Protein AF-A0A967YXG7-F1 (afdb_monomer_lite)

Structure (mmCIF, N/CA/C/O backbone):
data_AF-A0A967YXG7-F1
#
_entry.id   AF-A0A967YXG7-F1
#
loop_
_atom_site.group_PDB
_atom_site.id
_atom_site.type_symbol
_atom_site.label_atom_id
_atom_site.label_alt_id
_atom_site.label_comp_id
_atom_site.label_asym_id
_atom_site.label_entity_id
_atom_site.label_seq_id
_atom_site.pdbx_PDB_ins_code
_atom_site.Cartn_x
_atom_site.Cartn_y
_atom_site.Cartn_z
_atom_site.occupancy
_atom_site.B_iso_or_equiv
_atom_site.auth_seq_id
_atom_site.auth_comp_id
_atom_site.auth_asym_id
_atom_site.auth_atom_id
_atom_site.pdbx_PDB_model_num
ATOM 1 N N . SER A 1 1 ? -7.232 -8.878 17.267 1.00 80.75 1 SER A N 1
ATOM 2 C CA . SER A 1 1 ? -6.936 -8.684 15.831 1.00 80.75 1 SER A CA 1
ATOM 3 C C . SER A 1 1 ? -6.244 -7.341 15.649 1.00 80.75 1 SER A C 1
ATOM 5 O O . SER A 1 1 ? -6.475 -6.451 16.458 1.00 80.75 1 SER A O 1
ATOM 7 N N . ALA A 1 2 ? -5.375 -7.194 14.644 1.00 92.81 2 ALA A N 1
ATOM 8 C CA . ALA A 1 2 ? -4.760 -5.902 14.326 1.00 92.81 2 ALA A CA 1
ATOM 9 C C . ALA A 1 2 ? -5.746 -5.001 13.562 1.00 92.81 2 ALA A C 1
ATOM 11 O O . ALA A 1 2 ? -6.449 -5.491 12.672 1.00 92.81 2 ALA A O 1
ATOM 12 N N . SER A 1 3 ? -5.785 -3.708 13.900 1.00 95.19 3 SER A N 1
ATOM 13 C CA . SER A 1 3 ? -6.638 -2.714 13.226 1.00 95.19 3 SER A CA 1
ATOM 14 C C . SER A 1 3 ? -6.139 -2.359 11.826 1.00 95.19 3 SER A C 1
ATOM 16 O O . SER A 1 3 ? -6.952 -2.109 10.946 1.00 95.19 3 SER A O 1
ATOM 18 N N . TYR A 1 4 ? -4.818 -2.375 11.624 1.00 96.69 4 TYR A N 1
ATOM 19 C CA . TYR A 1 4 ? -4.148 -2.183 10.339 1.00 96.69 4 TYR A CA 1
ATOM 20 C C . TYR A 1 4 ? -2.949 -3.124 10.243 1.00 96.69 4 TYR A C 1
ATOM 22 O O . TYR A 1 4 ? -2.338 -3.460 11.260 1.00 96.69 4 TYR A O 1
ATOM 30 N N . VAL A 1 5 ? -2.608 -3.535 9.024 1.00 97.75 5 VAL A N 1
ATOM 31 C CA . VAL A 1 5 ? -1.404 -4.309 8.711 1.00 97.75 5 VAL A CA 1
ATOM 32 C C . VAL A 1 5 ? -0.729 -3.647 7.516 1.00 97.75 5 VAL A C 1
ATOM 34 O O . VAL A 1 5 ? -1.321 -3.575 6.441 1.00 97.75 5 VAL A O 1
ATOM 37 N N . ILE A 1 6 ? 0.500 -3.169 7.714 1.00 98.25 6 ILE A N 1
ATOM 38 C CA . ILE A 1 6 ? 1.354 -2.641 6.647 1.00 98.25 6 ILE A CA 1
ATOM 39 C C . ILE A 1 6 ? 2.409 -3.682 6.285 1.00 98.25 6 ILE A C 1
ATOM 41 O O . ILE A 1 6 ? 3.053 -4.244 7.171 1.00 98.25 6 ILE A O 1
ATOM 45 N N . THR A 1 7 ? 2.637 -3.882 4.990 1.00 98.44 7 THR A N 1
ATOM 46 C CA . THR A 1 7 ? 3.807 -4.598 4.478 1.00 98.44 7 THR A CA 1
ATOM 47 C C . THR A 1 7 ? 4.666 -3.692 3.609 1.00 98.44 7 THR A C 1
ATOM 49 O O . THR A 1 7 ? 4.170 -2.834 2.873 1.00 98.44 7 THR A O 1
ATOM 52 N N . VAL A 1 8 ? 5.971 -3.935 3.650 1.00 98.25 8 VAL A N 1
ATOM 53 C CA . VAL A 1 8 ? 6.967 -3.255 2.819 1.00 98.25 8 VAL A CA 1
ATOM 54 C C . VAL A 1 8 ? 7.731 -4.289 2.007 1.00 98.25 8 VAL A C 1
ATOM 56 O O . VAL A 1 8 ? 8.075 -5.344 2.544 1.00 98.25 8 VAL A O 1
ATOM 59 N N . CYS A 1 9 ? 8.013 -3.985 0.737 1.00 97.44 9 CYS A N 1
ATOM 60 C CA . CYS A 1 9 ? 8.790 -4.861 -0.142 1.00 97.44 9 CYS A CA 1
ATOM 61 C C . CYS A 1 9 ? 8.155 -6.272 -0.197 1.00 97.44 9 CYS A C 1
ATOM 63 O O . CYS A 1 9 ? 6.935 -6.408 -0.351 1.00 97.44 9 CYS A O 1
ATOM 65 N N . ASP A 1 10 ? 8.951 -7.318 0.012 1.00 98.25 10 ASP A N 1
ATOM 66 C CA . ASP A 1 10 ? 8.513 -8.718 0.027 1.00 98.25 10 ASP A CA 1
ATOM 67 C C . ASP A 1 10 ? 7.726 -9.128 1.278 1.00 98.25 10 ASP A C 1
ATOM 69 O O . ASP A 1 10 ? 7.270 -10.266 1.382 1.00 98.25 10 ASP A O 1
ATOM 73 N N . GLY A 1 11 ? 7.476 -8.211 2.220 1.00 98.25 11 GLY A N 1
ATOM 74 C CA . GLY A 1 11 ? 6.601 -8.470 3.367 1.00 98.25 11 GLY A CA 1
ATOM 75 C C . GLY A 1 11 ? 5.172 -8.871 2.969 1.00 98.25 11 GLY A C 1
ATOM 76 O O . GLY A 1 11 ? 4.452 -9.460 3.774 1.00 98.25 11 GLY A O 1
ATOM 77 N N . ALA A 1 12 ? 4.764 -8.600 1.725 1.00 98.44 12 ALA A N 1
ATOM 78 C CA . ALA A 1 12 ? 3.489 -9.053 1.177 1.00 98.44 12 ALA A CA 1
ATOM 79 C C . ALA A 1 12 ? 3.423 -10.584 0.994 1.00 98.44 12 ALA A C 1
ATOM 81 O O . ALA A 1 12 ? 2.341 -11.150 1.130 1.00 98.44 12 ALA A O 1
ATOM 82 N N . PHE A 1 13 ? 4.547 -11.272 0.745 1.00 98.81 13 PHE A N 1
ATOM 83 C CA . PHE A 1 13 ? 4.596 -12.734 0.568 1.00 98.81 13 PHE A CA 1
ATOM 84 C C . PHE A 1 13 ? 4.106 -13.511 1.799 1.00 98.81 13 PHE A C 1
ATOM 86 O O . PHE A 1 13 ? 3.174 -14.306 1.655 1.00 98.81 13 PHE A O 1
ATOM 93 N N . PRO A 1 14 ? 4.665 -13.311 3.011 1.00 98.62 14 PRO A N 1
ATOM 94 C CA . PRO A 1 14 ? 4.179 -14.018 4.191 1.00 98.62 14 PRO A CA 1
ATOM 95 C C . PRO A 1 14 ? 2.734 -13.644 4.534 1.00 98.62 14 PRO A C 1
ATOM 97 O O . PRO A 1 14 ? 1.987 -14.507 4.982 1.00 98.62 14 PRO A O 1
ATOM 100 N N . LEU A 1 15 ? 2.300 -12.404 4.275 1.00 98.44 15 LEU A N 1
ATOM 101 C CA . LEU A 1 15 ? 0.904 -12.014 4.478 1.00 98.44 15 LEU A CA 1
ATOM 102 C C . LEU A 1 15 ? -0.033 -12.737 3.496 1.00 98.44 15 LEU A C 1
ATOM 104 O O . LEU A 1 15 ? -1.047 -13.289 3.917 1.00 98.44 15 LEU A O 1
ATOM 108 N N . ALA A 1 16 ? 0.311 -12.804 2.210 1.00 98.62 16 ALA A N 1
ATOM 109 C CA . ALA A 1 16 ? -0.464 -13.536 1.209 1.00 98.62 16 ALA A CA 1
ATOM 110 C C . ALA A 1 16 ? -0.544 -15.037 1.519 1.00 98.62 16 ALA A C 1
ATOM 112 O O . ALA A 1 16 ? -1.604 -15.640 1.356 1.00 98.62 16 ALA A O 1
ATOM 113 N N . ALA A 1 17 ? 0.536 -15.626 2.042 1.00 98.62 17 ALA A N 1
ATOM 114 C CA . ALA A 1 17 ? 0.582 -17.034 2.436 1.00 98.62 17 ALA A CA 1
ATOM 115 C C . ALA A 1 17 ? -0.419 -17.399 3.548 1.00 98.62 17 ALA A C 1
ATOM 117 O O . ALA A 1 17 ? -0.821 -18.556 3.644 1.00 98.62 17 ALA A O 1
ATOM 118 N N . THR A 1 18 ? -0.875 -16.430 4.350 1.00 98.12 18 THR A N 1
ATOM 119 C CA . THR A 1 18 ? -1.957 -16.653 5.331 1.00 98.12 18 THR A CA 1
ATOM 120 C C . THR A 1 18 ? -3.348 -16.751 4.694 1.00 98.12 18 THR A C 1
ATOM 122 O O . THR A 1 18 ? -4.297 -17.179 5.344 1.00 98.12 18 THR A O 1
ATOM 125 N N . GLY A 1 19 ? -3.492 -16.346 3.428 1.00 98.06 19 GLY A N 1
ATOM 126 C CA . GLY A 1 19 ? -4.770 -16.250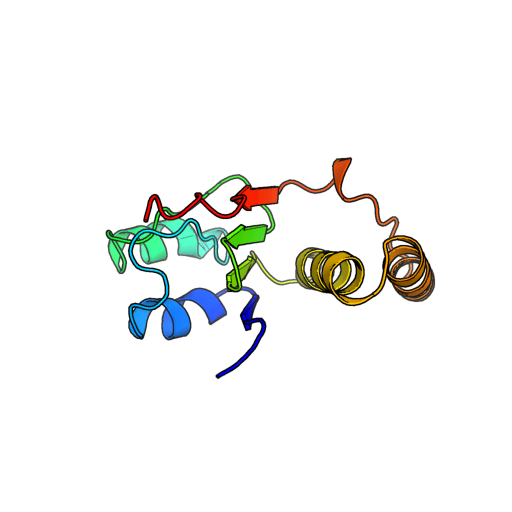 2.723 1.00 98.06 19 GLY A CA 1
ATOM 127 C C . GLY A 1 19 ? -5.541 -14.948 2.966 1.00 98.06 19 GLY A C 1
ATOM 128 O O . GLY A 1 19 ? -6.570 -14.733 2.330 1.00 98.06 19 GLY A O 1
ATOM 129 N N . GLU A 1 20 ? -5.044 -14.052 3.821 1.00 97.25 20 GLU A N 1
ATOM 130 C CA . GLU A 1 20 ? -5.704 -12.785 4.180 1.00 97.25 20 GLU A CA 1
ATOM 131 C C . GLU A 1 20 ? -5.833 -11.787 3.010 1.00 97.25 20 GLU A C 1
ATOM 133 O O . GLU A 1 20 ? -6.715 -10.924 3.024 1.00 97.25 20 GLU A O 1
ATOM 138 N N . LEU A 1 21 ? -4.988 -11.921 1.978 1.00 98.38 21 LEU A N 1
ATOM 139 C CA . LEU A 1 21 ? -5.033 -11.108 0.752 1.00 98.38 21 LEU A CA 1
ATOM 140 C C . LEU A 1 21 ? -5.867 -11.735 -0.380 1.00 98.38 21 LEU A C 1
ATOM 142 O O . LEU A 1 21 ? -5.967 -11.153 -1.458 1.00 98.38 21 LEU A O 1
ATOM 146 N N . ASN A 1 22 ? -6.480 -12.904 -0.171 1.00 98.44 22 ASN A N 1
ATOM 147 C CA . ASN A 1 22 ? -7.312 -13.531 -1.200 1.00 98.44 22 ASN A CA 1
ATOM 148 C C . ASN A 1 22 ? -8.500 -12.626 -1.568 1.00 98.44 22 ASN A C 1
ATOM 150 O O . ASN A 1 22 ? -9.287 -12.238 -0.706 1.00 98.44 22 ASN A O 1
ATOM 154 N N . GLY A 1 23 ? -8.647 -12.324 -2.859 1.00 97.69 23 GLY A N 1
ATOM 155 C CA . GLY A 1 23 ? -9.685 -11.446 -3.399 1.00 97.69 23 GLY A CA 1
ATOM 156 C C . GLY A 1 23 ? -9.448 -9.953 -3.157 1.00 97.69 23 GLY A C 1
ATOM 157 O O . GLY A 1 23 ? -10.354 -9.165 -3.422 1.00 97.69 23 GLY A O 1
ATOM 158 N N . ARG A 1 24 ? -8.271 -9.564 -2.648 1.00 97.81 24 ARG A N 1
ATOM 159 C CA . ARG A 1 24 ? -7.905 -8.172 -2.357 1.00 97.81 24 ARG A CA 1
ATOM 160 C C . ARG A 1 24 ? -6.876 -7.641 -3.334 1.00 97.81 24 ARG A C 1
ATOM 162 O O . ARG A 1 24 ? -6.043 -8.403 -3.831 1.00 97.81 24 ARG A O 1
ATOM 169 N N . ALA A 1 25 ? -6.899 -6.330 -3.538 1.00 98.44 25 ALA A N 1
ATOM 170 C CA . ALA A 1 25 ? -5.837 -5.649 -4.254 1.00 98.44 25 ALA A CA 1
ATOM 171 C C . ALA A 1 25 ? -4.574 -5.562 -3.382 1.00 98.44 25 ALA A C 1
ATOM 173 O O . ALA A 1 25 ? -4.645 -5.247 -2.192 1.00 98.44 25 ALA A O 1
ATOM 174 N N . ALA A 1 26 ? -3.408 -5.818 -3.972 1.00 98.69 26 ALA A N 1
ATOM 175 C CA . ALA A 1 26 ? -2.125 -5.698 -3.281 1.00 98.69 26 ALA A CA 1
ATOM 176 C C . ALA A 1 26 ? -0.979 -5.354 -4.241 1.00 98.69 26 ALA A C 1
ATOM 178 O O . ALA A 1 26 ? -1.083 -5.519 -5.454 1.00 98.69 26 ALA A O 1
ATOM 179 N N . THR A 1 27 ? 0.151 -4.910 -3.699 1.00 98.75 27 THR A N 1
ATOM 180 C CA . THR A 1 27 ? 1.420 -4.790 -4.425 1.00 98.75 27 THR A CA 1
ATOM 181 C C . THR A 1 27 ? 2.586 -5.285 -3.561 1.00 98.75 27 THR A C 1
ATOM 183 O O . THR A 1 27 ? 2.423 -5.593 -2.383 1.00 98.75 27 THR A O 1
ATOM 186 N N . THR A 1 28 ? 3.770 -5.407 -4.152 1.00 98.69 28 THR A N 1
ATOM 187 C CA . THR A 1 28 ? 5.010 -5.825 -3.479 1.00 98.69 28 THR A CA 1
ATOM 188 C C . THR A 1 28 ? 6.210 -5.196 -4.192 1.00 98.6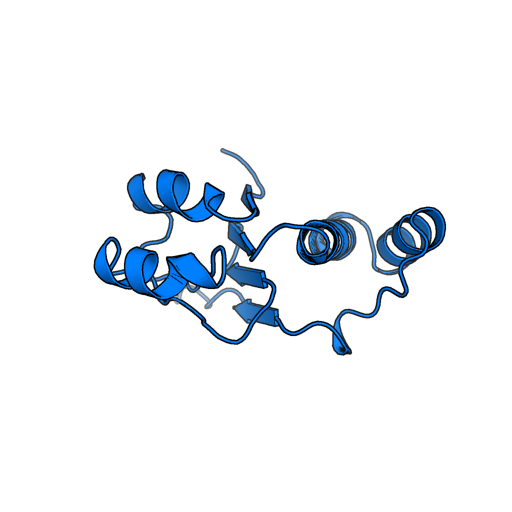9 28 THR A C 1
ATOM 190 O O . THR A 1 28 ? 6.023 -4.294 -5.016 1.00 98.69 28 THR A O 1
ATOM 193 N N . PHE A 1 29 ? 7.433 -5.634 -3.890 1.00 97.88 29 PHE A N 1
ATOM 194 C CA . PHE A 1 29 ? 8.641 -5.132 -4.533 1.00 97.88 29 PHE A CA 1
ATOM 195 C C . PHE A 1 29 ? 8.559 -5.264 -6.067 1.00 97.88 29 PHE A C 1
ATOM 197 O O . PHE A 1 29 ? 8.146 -6.320 -6.554 1.00 97.88 29 PHE A O 1
ATOM 204 N N . PRO A 1 30 ? 8.941 -4.238 -6.859 1.00 96.88 30 PRO A N 1
ATOM 205 C CA . PRO A 1 30 ? 8.673 -4.214 -8.298 1.00 96.88 30 PRO A CA 1
ATOM 206 C C . PRO A 1 30 ? 9.209 -5.424 -9.067 1.00 96.88 30 PRO A C 1
ATOM 208 O O . PRO A 1 30 ? 8.502 -5.952 -9.925 1.00 96.88 30 PRO A O 1
ATOM 211 N N . ALA A 1 31 ? 10.419 -5.887 -8.735 1.00 97.31 31 ALA A N 1
ATOM 212 C CA . ALA A 1 31 ? 11.046 -7.031 -9.399 1.00 97.31 31 ALA A CA 1
ATOM 213 C C . ALA A 1 31 ? 10.327 -8.362 -9.108 1.00 97.31 31 ALA A C 1
ATOM 215 O O . ALA A 1 31 ? 10.353 -9.271 -9.937 1.00 97.31 31 ALA A O 1
ATOM 216 N N . ASP A 1 32 ? 9.634 -8.456 -7.973 1.00 98.06 32 ASP A N 1
ATOM 217 C CA . ASP A 1 32 ? 9.002 -9.684 -7.495 1.00 98.06 32 ASP A CA 1
ATOM 218 C C . ASP A 1 32 ? 7.491 -9.730 -7.745 1.00 98.06 32 ASP A C 1
ATOM 220 O O . ASP A 1 32 ? 6.872 -10.773 -7.544 1.00 98.06 32 ASP A O 1
ATOM 224 N N . ARG A 1 33 ? 6.868 -8.661 -8.261 1.00 97.69 33 ARG A N 1
ATOM 225 C CA . ARG A 1 33 ? 5.408 -8.618 -8.483 1.00 97.69 33 ARG A CA 1
ATOM 226 C C . ARG A 1 33 ? 4.892 -9.725 -9.395 1.00 97.69 33 ARG A C 1
ATOM 228 O O . ARG A 1 33 ? 3.839 -10.295 -9.120 1.00 97.69 33 ARG A O 1
ATOM 235 N N . LYS A 1 34 ? 5.627 -10.060 -10.462 1.00 98.38 34 LYS A N 1
ATOM 236 C CA . LYS A 1 34 ? 5.238 -11.167 -11.351 1.00 98.38 34 LYS A CA 1
ATOM 237 C C . LYS A 1 34 ? 5.250 -12.491 -10.590 1.00 98.38 34 LYS A C 1
ATOM 239 O O . LYS A 1 34 ? 4.272 -13.227 -10.621 1.00 98.38 34 LYS A O 1
ATOM 244 N N . ARG A 1 35 ? 6.335 -12.759 -9.862 1.00 98.69 35 ARG A N 1
ATOM 245 C CA . ARG A 1 35 ? 6.466 -13.956 -9.026 1.00 98.69 35 ARG A CA 1
ATOM 246 C C . ARG A 1 35 ? 5.376 -14.012 -7.955 1.00 98.69 35 ARG A C 1
ATOM 248 O O . ARG A 1 35 ? 4.820 -15.075 -7.708 1.00 98.69 35 ARG A O 1
ATOM 255 N N . PHE A 1 36 ? 5.061 -12.881 -7.336 1.00 98.69 36 PHE A N 1
ATOM 256 C CA . PHE A 1 36 ? 4.003 -12.760 -6.343 1.00 98.69 36 PHE A CA 1
ATOM 257 C C . PHE A 1 36 ? 2.630 -13.102 -6.936 1.00 98.69 36 PHE A C 1
ATOM 259 O O . PHE A 1 36 ? 1.907 -13.906 -6.354 1.00 98.69 36 PHE A O 1
ATOM 266 N N . ALA A 1 37 ? 2.304 -12.582 -8.123 1.00 98.62 37 ALA A N 1
ATOM 267 C CA . ALA A 1 37 ? 1.072 -12.921 -8.838 1.00 98.62 37 ALA A CA 1
ATOM 268 C C . ALA A 1 37 ? 1.005 -14.410 -9.220 1.00 98.62 37 ALA A C 1
ATOM 270 O O . ALA A 1 37 ? -0.032 -15.043 -9.031 1.00 98.62 37 ALA A O 1
ATOM 271 N N . ASP A 1 38 ? 2.120 -14.981 -9.689 1.00 98.62 38 ASP A N 1
ATOM 272 C CA . ASP A 1 38 ? 2.213 -16.402 -10.044 1.00 98.62 38 ASP A CA 1
ATOM 273 C C . ASP A 1 38 ? 2.005 -17.308 -8.808 1.00 98.62 38 ASP A C 1
ATOM 275 O O . ASP A 1 38 ? 1.337 -18.339 -8.889 1.00 98.62 38 ASP A O 1
ATOM 279 N N . MET A 1 39 ? 2.550 -16.925 -7.646 1.00 98.69 39 MET A N 1
ATOM 280 C CA . MET A 1 39 ? 2.433 -17.684 -6.392 1.00 98.69 39 MET A CA 1
ATOM 281 C C . MET A 1 39 ? 1.073 -17.522 -5.702 1.00 98.69 39 MET A C 1
ATOM 283 O O . MET A 1 39 ? 0.606 -18.452 -5.042 1.00 98.69 39 MET A O 1
ATOM 287 N N . PHE A 1 40 ? 0.436 -16.358 -5.837 1.00 98.69 40 PHE A N 1
ATOM 288 C CA . PHE A 1 40 ? -0.814 -16.021 -5.156 1.00 98.69 40 PHE A CA 1
ATOM 289 C C . PHE A 1 40 ? -1.884 -15.555 -6.157 1.00 98.69 40 PHE A C 1
ATOM 291 O O . PHE A 1 40 ? -2.315 -14.404 -6.109 1.00 98.69 40 PHE A O 1
ATOM 298 N N . PRO A 1 41 ? -2.397 -16.449 -7.025 1.00 98.56 41 PRO A N 1
ATOM 299 C CA . PRO A 1 41 ? -3.291 -16.086 -8.135 1.00 98.56 41 PRO A CA 1
ATOM 300 C C . PRO A 1 41 ? -4.670 -15.560 -7.703 1.00 98.56 41 PRO A C 1
ATOM 302 O O . PRO A 1 41 ? -5.454 -15.109 -8.532 1.00 98.56 41 PRO A O 1
ATOM 305 N N . LYS A 1 42 ? -5.001 -15.647 -6.408 1.00 98.56 42 LYS A N 1
ATOM 306 C CA . LYS A 1 42 ? -6.224 -15.069 -5.829 1.00 98.56 42 LYS A CA 1
ATOM 307 C C . LYS A 1 42 ? -6.046 -13.613 -5.394 1.00 98.56 42 LYS A C 1
ATOM 309 O O . LYS A 1 42 ? -7.036 -12.994 -5.018 1.00 98.56 42 LYS A O 1
ATOM 314 N N . VAL A 1 43 ? -4.822 -13.092 -5.378 1.00 98.69 43 VAL A N 1
ATOM 315 C CA . VAL A 1 43 ? -4.525 -11.697 -5.044 1.00 98.69 43 VAL A CA 1
ATOM 316 C C . VAL A 1 43 ? -4.594 -10.870 -6.325 1.00 98.69 43 VAL A C 1
ATOM 318 O O . VAL A 1 43 ? -4.021 -11.245 -7.345 1.00 98.69 43 VAL A O 1
ATOM 321 N N . ASP A 1 44 ? -5.279 -9.733 -6.278 1.00 98.44 44 ASP A N 1
ATOM 322 C CA . ASP A 1 44 ? -5.335 -8.775 -7.383 1.00 98.44 44 ASP A CA 1
ATOM 323 C C . ASP A 1 44 ? -4.075 -7.889 -7.353 1.00 98.44 44 ASP A C 1
ATOM 325 O O . ASP A 1 44 ? -4.025 -6.833 -6.716 1.00 98.44 44 ASP A O 1
ATOM 329 N N . VAL A 1 45 ? -2.996 -8.382 -7.969 1.00 98.69 45 VAL A N 1
ATOM 330 C CA . VAL A 1 45 ? -1.673 -7.742 -7.914 1.00 98.69 45 VAL A CA 1
ATOM 331 C C . VAL A 1 45 ? -1.604 -6.516 -8.831 1.00 98.69 45 VAL A C 1
ATOM 333 O O . VAL A 1 45 ? -1.818 -6.608 -10.038 1.00 98.69 45 VAL A O 1
ATOM 336 N N . ARG A 1 46 ? -1.228 -5.361 -8.271 1.00 98.44 46 ARG A N 1
ATOM 337 C CA . ARG A 1 46 ? -1.109 -4.070 -8.971 1.00 98.44 46 ARG A CA 1
ATOM 338 C C . ARG A 1 46 ? 0.351 -3.710 -9.262 1.00 98.44 46 ARG A C 1
ATOM 340 O O . ARG A 1 46 ? 1.190 -3.737 -8.358 1.00 98.44 46 ARG A O 1
ATOM 347 N N . PHE A 1 47 ? 0.647 -3.353 -10.517 1.00 95.56 47 PHE A N 1
ATOM 348 C CA . PHE A 1 47 ? 2.017 -3.186 -11.030 1.00 95.56 47 PHE A CA 1
ATOM 349 C C . PHE A 1 47 ? 2.494 -1.728 -11.174 1.00 95.56 47 PHE A C 1
ATOM 351 O O . PHE A 1 47 ? 3.700 -1.505 -11.205 1.00 95.56 47 PHE A O 1
ATOM 358 N N . ASP A 1 48 ? 1.608 -0.735 -11.118 1.00 94.12 48 ASP A N 1
ATOM 359 C CA . ASP A 1 48 ? 1.959 0.676 -11.383 1.00 94.12 48 ASP A CA 1
ATOM 360 C C . ASP A 1 48 ? 1.637 1.604 -10.202 1.00 94.12 48 ASP A C 1
ATOM 362 O O . ASP A 1 48 ? 1.278 2.767 -10.360 1.00 94.12 48 ASP A O 1
ATOM 366 N N . VAL A 1 49 ? 1.734 1.059 -8.990 1.00 98.06 49 VAL A N 1
ATOM 367 C CA . VAL A 1 49 ? 1.463 1.770 -7.737 1.00 98.06 49 VAL A CA 1
ATOM 368 C C . VAL A 1 49 ? 2.593 1.539 -6.743 1.00 98.06 49 VAL A C 1
ATOM 370 O O . VAL A 1 49 ? 3.153 0.441 -6.664 1.00 98.06 49 VAL A O 1
ATOM 373 N N . ASN A 1 50 ? 2.908 2.557 -5.953 1.00 98.31 50 ASN A N 1
ATOM 374 C CA . ASN A 1 50 ? 3.875 2.463 -4.867 1.00 98.31 50 ASN A CA 1
ATOM 375 C C . ASN A 1 50 ? 3.272 1.747 -3.656 1.00 98.31 50 ASN A C 1
ATOM 377 O O . ASN A 1 50 ? 3.957 0.972 -2.982 1.00 98.31 50 ASN A O 1
ATOM 381 N N . PHE A 1 51 ? 1.976 1.950 -3.405 1.00 98.75 51 PHE A N 1
ATOM 382 C CA . PHE A 1 51 ? 1.236 1.193 -2.404 1.00 98.75 51 PHE A CA 1
ATOM 383 C C . PHE A 1 51 ? -0.230 0.962 -2.789 1.00 98.75 51 PHE A C 1
ATOM 385 O O . PHE A 1 51 ? -0.819 1.688 -3.591 1.00 98.75 51 PHE A O 1
ATOM 392 N N . VAL A 1 52 ? -0.821 -0.068 -2.189 1.00 98.69 52 VAL A N 1
ATOM 393 C CA . VAL A 1 52 ? -2.253 -0.371 -2.239 1.00 98.69 52 VAL A CA 1
ATOM 394 C C . VAL A 1 52 ? -2.794 -0.388 -0.818 1.00 98.69 52 VAL A C 1
ATOM 396 O O . VAL A 1 52 ? -2.203 -1.038 0.043 1.00 98.69 52 VAL A O 1
ATOM 399 N N . ALA A 1 53 ? -3.922 0.273 -0.584 1.00 98.19 53 ALA A N 1
ATOM 400 C CA . ALA A 1 53 ? -4.711 0.166 0.634 1.00 98.19 53 ALA A CA 1
ATOM 401 C C . ALA A 1 53 ? -6.065 -0.489 0.317 1.00 98.19 53 ALA A C 1
ATOM 403 O O . ALA A 1 53 ? -6.917 0.123 -0.322 1.00 98.19 53 ALA A O 1
ATOM 404 N N . ASP A 1 54 ? -6.269 -1.724 0.776 1.00 97.81 54 ASP A N 1
ATOM 405 C CA . ASP A 1 54 ? -7.523 -2.479 0.647 1.00 97.81 54 ASP A CA 1
ATOM 406 C C . ASP A 1 54 ? -8.043 -2.832 2.049 1.00 97.81 54 ASP A C 1
ATOM 408 O O . ASP A 1 54 ? -7.572 -3.754 2.731 1.00 97.81 54 ASP A O 1
ATOM 412 N N . GLY A 1 55 ? -8.992 -2.023 2.529 1.00 94.62 55 GLY A N 1
ATOM 413 C CA . GLY A 1 55 ? -9.486 -2.096 3.901 1.00 94.62 55 GLY A CA 1
ATOM 414 C C . GLY A 1 55 ? -8.371 -1.860 4.927 1.00 94.62 55 GLY A C 1
ATOM 415 O O . GLY A 1 55 ? -7.774 -0.788 4.980 1.00 94.62 55 GLY A O 1
ATOM 416 N N . LYS A 1 56 ? -8.103 -2.864 5.773 1.00 95.12 56 LYS A N 1
ATOM 417 C CA . LYS A 1 56 ? -7.061 -2.795 6.817 1.00 95.12 56 LYS A CA 1
ATOM 418 C C . LYS A 1 56 ? -5.660 -3.183 6.330 1.00 95.12 56 LYS A C 1
ATOM 420 O O . LYS A 1 56 ? -4.707 -3.060 7.101 1.00 95.12 56 LYS A O 1
ATOM 425 N N . TYR A 1 57 ? -5.540 -3.708 5.110 1.00 97.94 57 TYR A N 1
ATOM 426 C CA . TYR A 1 57 ? -4.276 -4.173 4.547 1.00 97.94 57 TYR A CA 1
ATOM 427 C C . TYR A 1 57 ? -3.679 -3.097 3.651 1.00 97.94 57 TYR A C 1
ATOM 429 O O . TYR A 1 57 ? -4.314 -2.644 2.703 1.00 97.94 57 TYR A O 1
ATOM 437 N N . ILE A 1 58 ? -2.448 -2.698 3.956 1.00 98.56 58 ILE A N 1
ATOM 438 C CA . ILE A 1 58 ? -1.690 -1.723 3.180 1.00 98.56 58 ILE A CA 1
ATOM 439 C C . ILE A 1 58 ? -0.399 -2.406 2.734 1.00 98.56 58 ILE A C 1
ATOM 441 O O . ILE A 1 58 ? 0.436 -2.781 3.552 1.00 98.56 58 ILE A O 1
ATOM 445 N N . THR A 1 59 ? -0.233 -2.603 1.435 1.00 98.75 59 THR A N 1
ATOM 446 C CA . THR A 1 59 ? 0.927 -3.299 0.858 1.00 98.75 59 THR A CA 1
ATOM 447 C C . THR A 1 59 ? 1.711 -2.329 -0.015 1.00 98.75 59 THR A C 1
ATOM 449 O O . THR A 1 59 ? 1.109 -1.468 -0.653 1.00 98.75 59 THR A O 1
ATOM 452 N N . SER A 1 60 ? 3.044 -2.402 -0.022 1.00 98.62 60 SER A N 1
ATOM 453 C CA . SER A 1 60 ? 3.876 -1.408 -0.711 1.00 98.62 60 SER A CA 1
ATOM 454 C C . SER A 1 60 ? 5.171 -1.967 -1.286 1.00 98.62 60 SER A C 1
ATOM 456 O O . SER A 1 60 ? 5.671 -3.008 -0.855 1.00 98.62 60 SER A O 1
ATOM 458 N N . VAL A 1 61 ? 5.749 -1.221 -2.228 1.00 97.44 61 VAL A N 1
ATOM 459 C CA . VAL A 1 61 ? 7.022 -1.540 -2.891 1.00 97.44 61 VAL A CA 1
ATOM 460 C C . VAL A 1 61 ? 8.234 -1.494 -1.954 1.00 97.44 61 VAL A C 1
ATOM 462 O O . VAL A 1 61 ? 9.224 -2.159 -2.225 1.00 97.44 61 VAL A O 1
ATOM 465 N N . GLY A 1 62 ? 8.172 -0.768 -0.832 1.00 95.06 62 GLY A N 1
ATOM 466 C CA . GLY A 1 62 ? 9.281 -0.644 0.124 1.00 95.06 62 GLY A CA 1
ATOM 467 C C . GLY A 1 62 ? 10.366 0.368 -0.282 1.00 95.06 62 GLY A C 1
ATOM 468 O O . GLY A 1 62 ? 10.097 1.343 -0.979 1.00 95.06 62 GLY A O 1
ATOM 469 N N . GLY A 1 63 ? 11.600 0.176 0.204 1.00 94.94 63 GLY A N 1
ATOM 470 C CA . GLY A 1 63 ? 12.702 1.128 -0.004 1.00 94.94 63 GLY A CA 1
ATOM 471 C C . GLY A 1 63 ? 12.393 2.517 0.568 1.00 94.94 63 GLY A C 1
ATOM 472 O O . GLY A 1 63 ? 11.715 2.633 1.590 1.00 94.94 63 GLY A O 1
ATOM 473 N N . ALA A 1 64 ? 12.846 3.579 -0.103 1.00 94.62 64 ALA A N 1
ATOM 474 C CA . ALA A 1 64 ? 12.500 4.953 0.278 1.00 94.62 64 ALA A CA 1
ATOM 475 C C . ALA A 1 64 ? 10.988 5.233 0.170 1.00 94.62 64 ALA A C 1
ATOM 477 O O . ALA A 1 64 ? 10.451 6.025 0.936 1.00 94.62 64 ALA A O 1
ATOM 478 N N . LEU A 1 65 ? 10.276 4.523 -0.708 1.00 96.50 65 LEU A N 1
ATOM 479 C CA . LEU A 1 65 ? 8.828 4.668 -0.882 1.00 96.50 65 LEU A CA 1
ATOM 480 C C . LEU A 1 65 ? 8.027 4.033 0.269 1.00 96.50 65 LEU A C 1
ATOM 482 O O . LEU A 1 65 ? 6.816 4.196 0.335 1.00 96.50 65 LEU A O 1
ATOM 486 N N . SER A 1 66 ? 8.680 3.354 1.223 1.00 96.94 66 SER A N 1
ATOM 487 C CA . SER A 1 66 ? 8.023 2.843 2.438 1.00 96.94 66 SER A CA 1
ATOM 488 C C . SER A 1 66 ? 7.451 3.941 3.343 1.00 96.94 66 SER A C 1
ATOM 490 O O . SER A 1 66 ? 6.546 3.665 4.132 1.00 96.94 66 SER A O 1
ATOM 492 N N . TYR A 1 67 ? 7.920 5.186 3.213 1.00 98.00 67 TYR A N 1
ATOM 493 C CA . TYR A 1 67 ? 7.344 6.315 3.942 1.00 98.00 67 TYR A CA 1
ATOM 494 C C . TYR A 1 67 ? 5.949 6.686 3.439 1.00 98.00 67 TYR A C 1
ATOM 496 O O . TYR A 1 67 ? 5.136 7.150 4.229 1.00 98.00 67 TYR A O 1
ATOM 504 N N . GLU A 1 68 ? 5.626 6.437 2.171 1.00 98.00 68 GLU A N 1
ATOM 505 C CA . GLU A 1 68 ? 4.323 6.780 1.598 1.00 98.00 68 GLU A CA 1
ATOM 506 C C . GLU A 1 68 ? 3.145 6.034 2.257 1.00 98.00 68 GLU A C 1
ATOM 508 O O . GLU A 1 68 ? 2.245 6.701 2.772 1.00 98.00 68 GLU A O 1
ATOM 513 N N . PRO A 1 69 ? 3.126 4.686 2.360 1.00 98.06 69 PRO A N 1
ATOM 514 C CA . PRO A 1 69 ? 2.061 3.979 3.075 1.00 98.06 69 PRO A CA 1
ATOM 515 C C . PRO A 1 69 ? 2.051 4.292 4.580 1.00 98.06 69 PRO A C 1
ATOM 517 O O . PRO A 1 69 ? 0.996 4.220 5.212 1.00 98.06 69 PRO A O 1
ATOM 520 N N . ALA A 1 70 ? 3.201 4.645 5.169 1.00 98.12 70 ALA A N 1
ATOM 521 C CA . ALA A 1 70 ? 3.286 5.037 6.573 1.00 98.12 70 ALA A CA 1
ATOM 522 C C . ALA A 1 70 ? 2.630 6.406 6.815 1.00 98.12 70 ALA A C 1
ATOM 524 O O . ALA A 1 70 ? 1.819 6.544 7.730 1.00 98.12 70 ALA A O 1
ATOM 525 N N . LEU A 1 71 ? 2.929 7.399 5.974 1.00 98.56 71 LEU A N 1
ATOM 526 C CA . LEU A 1 71 ? 2.324 8.731 6.020 1.00 98.56 71 LEU A CA 1
ATOM 527 C C . LEU A 1 71 ? 0.832 8.675 5.684 1.00 98.56 71 LEU A C 1
ATOM 529 O O . LEU A 1 71 ? 0.033 9.291 6.389 1.00 98.56 71 LEU A O 1
ATOM 533 N N . TYR A 1 72 ? 0.436 7.855 4.707 1.00 98.31 72 TYR A N 1
ATOM 534 C CA . TYR A 1 72 ? -0.971 7.555 4.437 1.00 98.31 72 TYR A CA 1
ATOM 535 C C . TYR A 1 72 ? -1.687 6.990 5.674 1.00 98.31 72 TYR A C 1
ATOM 537 O O . TYR A 1 72 ? -2.780 7.439 6.024 1.00 98.31 72 TYR A O 1
ATOM 545 N N . LEU A 1 73 ? -1.073 6.045 6.398 1.00 97.88 73 LEU A N 1
ATOM 546 C CA . LEU A 1 73 ? -1.673 5.525 7.627 1.00 97.88 73 LEU A CA 1
ATOM 547 C C . LEU A 1 73 ? -1.798 6.612 8.705 1.00 97.88 73 LEU A C 1
ATOM 549 O O . LEU A 1 73 ? -2.825 6.665 9.380 1.00 97.88 73 LEU A O 1
ATOM 553 N N . VAL A 1 74 ? -0.806 7.498 8.846 1.00 98.31 74 VAL A N 1
ATOM 554 C CA . VAL A 1 74 ? -0.891 8.655 9.757 1.00 98.31 74 VAL A CA 1
ATOM 555 C C . VAL A 1 74 ? -2.077 9.550 9.397 1.00 98.31 74 VAL A C 1
ATOM 557 O O . VAL A 1 74 ? -2.805 9.961 10.303 1.00 98.31 74 VAL A O 1
ATOM 560 N N . GLU A 1 75 ? -2.319 9.822 8.110 1.00 97.12 75 GLU A N 1
ATOM 561 C CA . GLU A 1 75 ? -3.518 10.562 7.689 1.00 97.12 75 GLU A CA 1
ATOM 562 C C . GLU A 1 75 ? -4.794 9.867 8.149 1.00 97.12 75 GLU A C 1
ATOM 564 O O . GLU A 1 75 ? -5.706 10.511 8.670 1.00 97.12 75 GLU A O 1
ATOM 569 N N . ARG A 1 76 ? -4.836 8.540 7.997 1.00 95.25 76 ARG A N 1
ATOM 570 C CA . ARG A 1 76 ? -6.027 7.739 8.269 1.00 95.25 76 ARG A CA 1
ATOM 571 C C . ARG A 1 76 ? -6.377 7.646 9.751 1.00 95.25 76 ARG A C 1
ATOM 573 O O . ARG A 1 76 ? -7.565 7.556 10.068 1.00 95.25 76 ARG A O 1
ATOM 580 N N . ILE A 1 77 ? -5.372 7.615 10.629 1.00 97.06 77 ILE A N 1
ATOM 581 C CA . ILE A 1 77 ? -5.562 7.395 12.075 1.00 97.06 77 ILE A CA 1
ATOM 582 C C . ILE A 1 77 ? -5.401 8.663 12.920 1.00 97.06 77 ILE A C 1
ATOM 584 O O . ILE A 1 77 ? -5.829 8.667 14.071 1.00 97.06 77 ILE A O 1
ATOM 588 N N . TYR A 1 78 ? -4.811 9.728 12.369 1.00 97.31 78 TYR A N 1
ATOM 589 C CA . TYR A 1 78 ? -4.654 11.010 13.053 1.00 97.31 78 TYR A CA 1
ATOM 590 C C . TYR A 1 78 ? -5.226 12.171 12.235 1.00 97.31 78 TYR A C 1
ATOM 592 O O . TYR A 1 78 ? -6.290 12.683 12.570 1.00 97.31 78 TYR A O 1
ATOM 600 N N . SER A 1 79 ? -4.492 12.641 11.222 1.00 97.88 79 SER A N 1
ATOM 601 C CA . SER A 1 79 ? -4.909 13.714 10.309 1.00 97.88 79 SER A CA 1
ATOM 602 C C . SER A 1 79 ? -3.864 13.950 9.216 1.00 97.88 79 SER A C 1
ATOM 604 O O . SER A 1 79 ? -2.669 13.710 9.418 1.00 97.88 79 SER A O 1
ATOM 606 N N . THR A 1 80 ? -4.291 14.534 8.096 1.00 97.75 80 THR A N 1
ATOM 607 C CA . THR A 1 80 ? -3.402 15.035 7.032 1.00 97.75 80 THR A CA 1
ATOM 608 C C . THR A 1 80 ? -2.362 16.032 7.556 1.00 97.75 80 THR A C 1
ATOM 610 O O . THR A 1 80 ? -1.198 15.987 7.165 1.00 97.75 80 THR A O 1
ATOM 613 N N . GLN A 1 81 ? -2.732 16.907 8.500 1.00 98.06 81 GLN A N 1
ATOM 614 C CA . GLN A 1 81 ? -1.803 17.887 9.078 1.00 98.06 81 GLN A CA 1
ATOM 615 C C . GLN A 1 81 ? -0.661 17.220 9.860 1.00 98.06 81 GLN A C 1
ATOM 617 O O . GLN A 1 81 ? 0.484 17.677 9.796 1.00 98.06 81 GLN A O 1
ATOM 622 N N . ASN A 1 82 ? -0.956 16.133 10.578 1.00 98.50 82 ASN A N 1
ATOM 623 C CA . ASN A 1 82 ? 0.057 15.371 11.303 1.00 98.50 82 ASN A CA 1
ATOM 624 C C . ASN A 1 82 ? 0.996 14.631 10.347 1.00 98.50 82 ASN A C 1
ATOM 626 O O . ASN A 1 82 ? 2.208 14.684 10.549 1.00 98.50 82 ASN A O 1
ATOM 630 N N . ALA A 1 83 ? 0.471 14.018 9.281 1.00 98.50 83 ALA A N 1
ATOM 631 C CA . ALA A 1 83 ? 1.304 13.386 8.256 1.00 98.50 83 ALA A CA 1
ATOM 632 C C . ALA A 1 83 ? 2.251 14.398 7.599 1.00 98.50 83 ALA A C 1
ATOM 634 O O . ALA A 1 83 ? 3.457 14.170 7.568 1.00 98.50 83 ALA A O 1
ATOM 635 N N . LYS A 1 84 ? 1.744 15.570 7.190 1.00 98.19 84 LYS A N 1
ATOM 636 C CA . LYS A 1 84 ? 2.570 16.646 6.616 1.00 98.19 84 LYS A CA 1
ATOM 637 C C . LYS A 1 84 ? 3.656 17.133 7.575 1.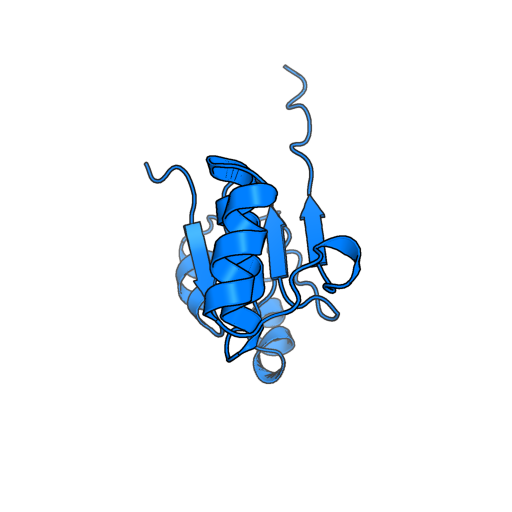00 98.19 84 LYS A C 1
ATOM 639 O O . LYS A 1 84 ? 4.792 17.327 7.156 1.00 98.19 84 LYS A O 1
ATOM 644 N N . ARG A 1 85 ? 3.348 17.282 8.868 1.00 98.25 85 ARG A N 1
ATOM 645 C CA . ARG A 1 85 ? 4.346 17.666 9.884 1.00 98.25 85 ARG A CA 1
ATOM 646 C C . ARG A 1 85 ? 5.449 16.612 10.036 1.00 98.25 85 ARG A C 1
ATOM 648 O O . ARG A 1 85 ? 6.614 16.977 10.166 1.00 98.25 85 ARG A O 1
ATOM 655 N N . ILE A 1 86 ? 5.099 15.324 10.028 1.00 98.38 86 ILE A N 1
ATOM 656 C CA . ILE A 1 86 ? 6.082 14.230 10.086 1.00 98.38 86 ILE A CA 1
ATOM 657 C C . ILE A 1 86 ? 6.932 14.213 8.811 1.00 98.38 86 ILE A C 1
ATOM 659 O O . ILE A 1 86 ? 8.155 14.161 8.905 1.00 98.38 86 ILE A O 1
ATOM 663 N N . ALA A 1 87 ? 6.305 14.324 7.638 1.00 98.19 87 ALA A N 1
ATOM 664 C CA . ALA A 1 87 ? 6.990 14.366 6.350 1.00 98.19 87 ALA A CA 1
ATOM 665 C C . ALA A 1 87 ? 8.006 15.515 6.270 1.00 98.19 87 ALA A C 1
ATOM 667 O O . ALA A 1 87 ? 9.154 15.287 5.898 1.00 98.19 87 ALA A O 1
ATOM 668 N N . GLN A 1 88 ? 7.635 16.716 6.729 1.00 97.94 88 GLN A N 1
ATOM 669 C CA . GLN A 1 88 ? 8.547 17.862 6.822 1.00 97.94 88 GLN A CA 1
ATOM 670 C C . GLN A 1 88 ? 9.791 17.553 7.667 1.00 97.94 88 GLN A C 1
ATOM 672 O O . GLN A 1 88 ? 10.901 17.897 7.270 1.00 97.94 88 GLN A O 1
ATOM 677 N N . GLY A 1 89 ? 9.628 16.868 8.804 1.00 97.88 89 GLY A N 1
ATOM 678 C CA . GLY A 1 89 ? 10.751 16.440 9.648 1.00 97.88 89 GLY A CA 1
ATOM 679 C C . GLY A 1 89 ? 11.656 15.386 8.997 1.00 97.88 89 GLY A C 1
ATOM 680 O O . GLY A 1 89 ? 12.819 15.268 9.372 1.00 97.88 89 GLY A O 1
ATOM 681 N N . LEU A 1 90 ? 11.138 14.650 8.011 1.00 97.44 90 LEU A N 1
ATOM 682 C CA . LEU A 1 90 ? 11.868 13.670 7.203 1.00 97.44 90 LEU A CA 1
ATOM 683 C C . LEU A 1 90 ? 12.386 14.252 5.877 1.00 97.44 90 LEU A C 1
ATOM 685 O O . LEU A 1 90 ? 12.973 13.518 5.087 1.00 97.44 90 LEU A O 1
ATOM 689 N N . VAL A 1 91 ? 12.191 15.555 5.634 1.00 97.62 91 VAL A N 1
ATOM 690 C CA . VAL A 1 91 ? 12.549 16.236 4.376 1.00 97.62 91 VAL A CA 1
ATOM 691 C C . VAL A 1 91 ? 11.829 15.619 3.162 1.00 97.62 91 VAL A C 1
ATOM 693 O O . VAL A 1 91 ? 12.385 15.489 2.074 1.00 97.62 91 VAL A O 1
ATOM 696 N N . LEU A 1 92 ? 10.569 15.227 3.356 1.00 96.75 92 LEU A N 1
ATOM 697 C CA . LEU A 1 92 ? 9.677 14.714 2.318 1.00 96.75 92 LEU A CA 1
ATOM 698 C C . LEU A 1 92 ? 8.573 15.734 2.023 1.00 96.75 92 LEU A C 1
ATOM 700 O O . LEU A 1 92 ? 7.985 16.303 2.946 1.00 96.75 92 LEU A O 1
ATOM 704 N N . ASP A 1 93 ? 8.256 15.924 0.742 1.00 95.19 93 ASP A N 1
ATOM 705 C CA . ASP A 1 93 ? 7.104 16.716 0.305 1.00 95.19 93 ASP A CA 1
ATOM 706 C C . ASP A 1 93 ? 5.886 15.802 0.135 1.00 95.19 93 ASP A C 1
ATOM 708 O O . ASP A 1 93 ? 5.699 15.152 -0.892 1.00 95.19 93 ASP A O 1
ATOM 712 N N . TRP A 1 94 ? 5.110 15.661 1.211 1.00 97.31 94 TRP A N 1
ATOM 713 C CA . TRP A 1 94 ? 3.986 14.733 1.252 1.00 97.31 94 TRP A CA 1
ATOM 714 C C . TRP A 1 94 ? 2.689 15.366 0.735 1.00 97.31 94 TRP A C 1
ATOM 716 O O . TRP A 1 94 ? 2.075 16.215 1.394 1.00 97.31 94 TRP A O 1
ATOM 726 N N . ASP A 1 95 ? 2.240 14.859 -0.410 1.00 96.75 95 ASP A N 1
ATOM 727 C CA . ASP A 1 95 ? 0.908 15.060 -0.969 1.00 96.75 95 ASP A CA 1
ATOM 728 C C . ASP A 1 95 ? 0.410 13.737 -1.556 1.00 96.75 95 ASP A C 1
ATOM 730 O O . ASP A 1 95 ? 0.952 13.240 -2.545 1.00 96.75 95 ASP A O 1
ATOM 734 N N . LEU A 1 96 ? -0.639 13.171 -0.954 1.00 97.12 96 LEU A N 1
ATOM 735 C CA . LEU A 1 96 ? -1.220 11.904 -1.392 1.00 97.12 96 LEU A CA 1
ATOM 736 C C . LEU A 1 96 ? -1.640 11.935 -2.874 1.00 97.12 96 LEU A C 1
ATOM 738 O O . LEU A 1 96 ? -1.554 10.911 -3.548 1.00 97.12 96 LEU A O 1
ATOM 742 N N . ASN A 1 97 ? -2.031 13.097 -3.407 1.00 96.88 97 ASN A N 1
ATOM 743 C CA . ASN A 1 97 ? -2.448 13.237 -4.807 1.00 96.88 97 ASN A CA 1
ATOM 744 C C . ASN A 1 97 ? -1.298 13.053 -5.808 1.00 96.88 97 ASN A C 1
ATOM 746 O O . ASN A 1 97 ? -1.547 12.797 -6.984 1.00 96.88 97 ASN A O 1
ATOM 750 N N . HIS A 1 98 ? -0.048 13.183 -5.361 1.00 96.25 98 HIS A N 1
ATOM 751 C CA . HIS A 1 98 ? 1.143 13.015 -6.196 1.00 96.25 98 HIS A CA 1
ATOM 752 C C . HIS A 1 98 ? 1.803 11.643 -6.035 1.00 96.25 98 HIS A C 1
ATOM 754 O O . HIS A 1 98 ? 2.795 11.354 -6.702 1.00 96.25 98 HIS A O 1
ATOM 760 N N . VAL A 1 99 ? 1.256 10.784 -5.176 1.00 96.88 99 VAL A N 1
ATOM 761 C CA . VAL A 1 99 ? 1.774 9.436 -4.951 1.00 96.88 99 VAL A CA 1
ATOM 762 C C . VAL A 1 99 ? 1.006 8.444 -5.823 1.00 96.88 99 VAL A C 1
ATOM 764 O O . VAL A 1 99 ? -0.216 8.375 -5.713 1.00 96.88 99 VAL A O 1
ATOM 767 N N . PRO A 1 100 ? 1.668 7.621 -6.653 1.00 97.94 100 PRO A N 1
ATOM 768 C CA . PRO A 1 100 ? 1.013 6.517 -7.348 1.00 97.94 100 PRO A CA 1
ATOM 769 C C . PRO A 1 100 ? 0.476 5.493 -6.342 1.00 97.94 100 PRO A C 1
ATOM 771 O O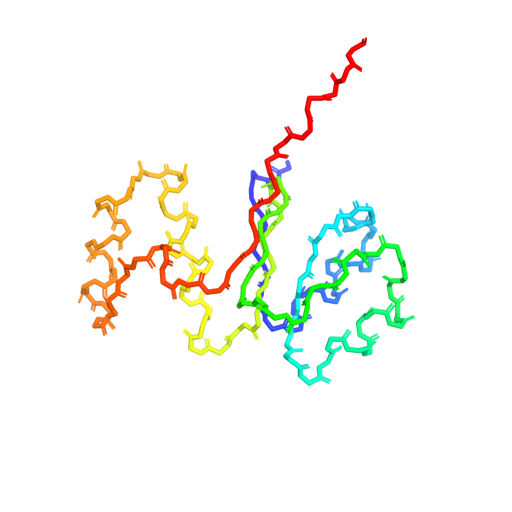 . PRO A 1 100 ? 1.241 4.756 -5.720 1.00 97.94 100 PRO A O 1
ATOM 774 N N . HIS A 1 101 ? -0.839 5.423 -6.162 1.00 98.31 101 HIS A N 1
ATOM 775 C CA . HIS A 1 101 ? -1.453 4.516 -5.196 1.00 98.31 101 HIS A CA 1
ATOM 776 C C . HIS A 1 101 ? -2.827 4.024 -5.651 1.00 98.31 101 HIS A C 1
ATOM 778 O O . HIS A 1 101 ? -3.438 4.573 -6.566 1.00 98.31 101 HIS A O 1
ATOM 784 N N . LEU A 1 102 ? -3.320 2.982 -4.984 1.00 98.25 102 LEU A N 1
ATOM 785 C CA . LEU A 1 102 ? -4.707 2.536 -5.086 1.00 98.25 102 LEU A CA 1
ATOM 786 C C . LEU A 1 102 ? -5.310 2.453 -3.686 1.00 98.25 102 LEU A C 1
ATOM 788 O O . LEU A 1 102 ? -4.812 1.704 -2.847 1.00 98.25 102 LEU A O 1
ATOM 792 N N . ILE A 1 103 ? -6.405 3.170 -3.453 1.00 97.56 103 ILE A N 1
ATOM 793 C CA . ILE A 1 103 ? -7.257 2.977 -2.278 1.00 97.56 103 ILE A CA 1
ATOM 794 C C . ILE A 1 103 ? -8.532 2.288 -2.749 1.00 97.56 103 ILE A C 1
ATOM 796 O O . ILE A 1 103 ? -9.274 2.821 -3.572 1.00 97.56 103 ILE A O 1
ATOM 800 N N . VAL A 1 104 ? -8.778 1.089 -2.234 1.00 95.81 104 VAL A N 1
ATOM 801 C CA . VAL A 1 104 ? -10.042 0.383 -2.422 1.00 95.81 104 VAL A CA 1
ATOM 802 C C . VAL A 1 104 ? -10.944 0.771 -1.262 1.00 95.81 104 VAL A C 1
ATOM 804 O O . VAL A 1 104 ? -10.739 0.343 -0.122 1.00 95.81 104 VAL A O 1
ATOM 807 N N . GLU A 1 105 ? -11.935 1.612 -1.545 1.00 80.31 105 GLU A N 1
ATOM 808 C CA . GLU A 1 105 ? -12.968 1.933 -0.568 1.00 80.31 105 GLU A CA 1
ATOM 809 C C . GLU A 1 105 ? -13.741 0.666 -0.194 1.00 80.31 105 GLU A C 1
ATOM 811 O O . GLU A 1 105 ? -13.980 -0.218 -1.022 1.00 80.31 105 GLU A O 1
ATOM 816 N N . THR A 1 106 ? -14.093 0.556 1.088 1.00 63.78 106 THR A N 1
ATOM 817 C CA . THR A 1 106 ? -14.829 -0.592 1.621 1.00 63.78 106 THR A CA 1
ATOM 818 C C . THR A 1 106 ? -16.073 -0.821 0.767 1.00 63.78 106 THR A C 1
ATOM 820 O O . THR A 1 106 ? -16.968 0.020 0.758 1.00 63.78 106 THR A O 1
ATOM 823 N N . ARG A 1 107 ? -16.150 -1.958 0.062 1.00 56.16 107 ARG A N 1
ATOM 824 C CA . ARG A 1 107 ? -17.411 -2.389 -0.547 1.00 56.16 107 ARG A CA 1
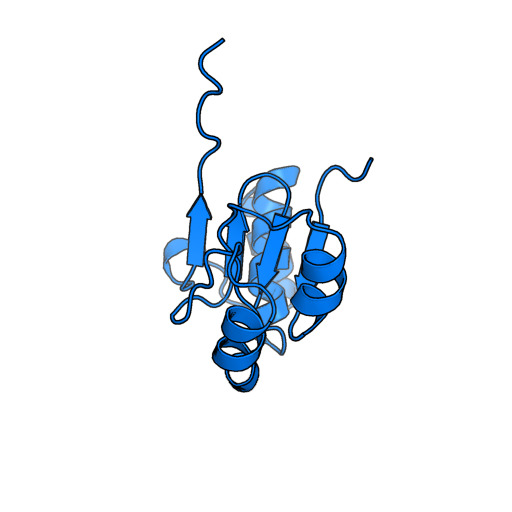ATOM 825 C C . ARG A 1 107 ? -18.425 -2.489 0.584 1.00 56.16 107 ARG A C 1
ATOM 827 O O . ARG A 1 107 ? -18.166 -3.208 1.552 1.00 56.16 107 ARG A O 1
ATOM 834 N N . GLU A 1 108 ? -19.543 -1.773 0.485 1.00 42.28 108 GLU A N 1
ATOM 835 C CA . GLU A 1 108 ? -20.691 -2.070 1.333 1.00 42.28 108 GLU A CA 1
ATOM 836 C C . GLU A 1 108 ? -20.955 -3.570 1.210 1.00 42.28 108 GLU A C 1
ATOM 838 O O . GLU A 1 108 ? -21.223 -4.094 0.126 1.00 42.28 108 GLU A O 1
ATOM 843 N N . ILE A 1 109 ? -20.798 -4.289 2.320 1.00 43.78 109 ILE A N 1
ATOM 844 C CA . ILE A 1 109 ? -21.314 -5.643 2.411 1.00 43.78 109 ILE A CA 1
ATOM 845 C C . ILE A 1 109 ? -22.822 -5.434 2.423 1.00 43.78 109 ILE A C 1
ATOM 847 O O . ILE A 1 109 ? -23.372 -5.039 3.452 1.00 43.78 109 ILE A O 1
ATOM 851 N N . ALA A 1 110 ? -23.465 -5.608 1.266 1.00 34.28 110 ALA A N 1
ATOM 852 C CA . ALA A 1 110 ? -24.910 -5.738 1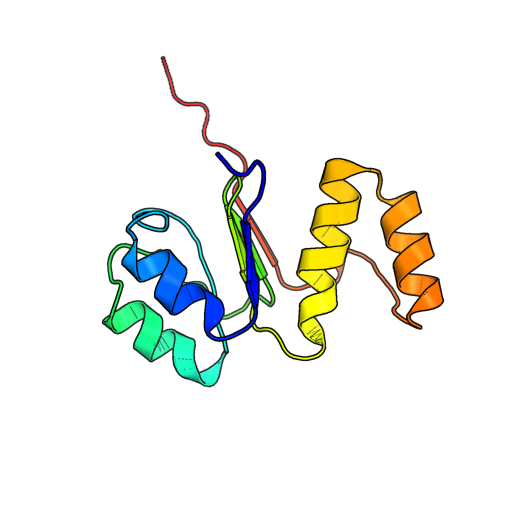.201 1.00 34.28 110 ALA A CA 1
ATOM 853 C C . ALA A 1 110 ? -25.297 -6.800 2.240 1.00 34.28 110 ALA A C 1
ATOM 855 O O . ALA A 1 110 ? -24.840 -7.943 2.159 1.00 34.28 110 ALA A O 1
ATOM 856 N N . ARG A 1 111 ? -26.003 -6.356 3.283 1.00 39.38 111 ARG A N 1
ATOM 857 C CA . ARG A 1 111 ? -26.558 -7.232 4.314 1.00 39.38 111 ARG A CA 1
ATOM 858 C C . ARG A 1 111 ? -27.646 -8.112 3.726 1.00 39.38 111 ARG A C 1
ATOM 860 O O . ARG A 1 111 ? -28.381 -7.609 2.848 1.00 39.38 111 ARG A O 1
#

Secondary structure (DSSP, 8-state):
--S-EEEEGGGHHHHHHTTTTTTSEE---GGGHHHHHHH-TTSEE-SS-SEEEETTEEEE--GGGGHHHHHHHHHHHT-HHHHHHHHHHTT----GGGS-EEEE-------

Radius of gyration: 14.02 Å; chains: 1; bounding box: 39×36×27 Å

Sequence (111 aa):
SASYVITVCDGAFPLAATGELNGRAATTFPADRKRFADMFPKVDVRFDVNFVADGKYITSVGGALSYEPALYLVERIYSTQNAKRIAQGLVLDWDLNHVPHLIVETREIAR

pLDDT: mean 94.59, std 11.98, range [34.28, 98.81]

Foldseek 3Di:
DDQADEEEACSVVVVVVVVVQQCHEWEHAQVCQVVSCVVRVRHNYDRFFQWEATRRYIYGNHDPSSLQVVLVVCCVPPRVVVSCVVCVVVVHDDDNVPGRYYYDDDDPPPD